Protein AF-A0A3R9U9M6-F1 (afdb_monomer)

Sequence (56 aa):
MIDLSLIWVGIIGLGVLIYVVMDGFDLGIGIMFPFIKNSQERDVMMNTVAPVWDGN

Organism: Acinetobacter baumannii (NCBI:txid470)

Mean predicted aligned error: 3.8 Å

Radius of gyration: 16.83 Å; Cα contacts (8 Å, |Δi|>4): 16; chains: 1; bounding box: 36×13×51 Å

Foldseek 3Di:
DDDPVVVVCVVVVVVVVVCCVQVVLVVVLVVCLVVDDDPVVNVVSCVVNVVRVVVD

Solvent-accessible surface area (backbone atoms only — not comparable to full-atom values): 3357 Å² total; per-residue (Å²): 131,85,59,64,68,60,52,48,51,52,53,51,52,51,51,51,50,52,44,52,57,54,46,46,49,50,51,48,51,60,68,49,51,83,75,56,84,54,66,69,59,50,52,54,54,51,64,70,34,66,85,49,61,90,76,96

Secondary structure (DSSP, 8-state):
---HHHHHHHHHHHHHHHHHHHHHHHHHHHHHGGG---HHHHHHHHHHHTTTGGG-

pLDDT: mean 93.58, std 4.72, range [75.25, 98.38]

InterPro domains:
  IPR003317 Cytochrome ubiquinol oxidase subunit 2 [PF02322] (4-56)
  IPR003317 Cytochrome ubiquinol oxidase subunit 2 [PTHR43141] (4-56)

Structure (mmCIF, N/CA/C/O backbone):
data_AF-A0A3R9U9M6-F1
#
_entry.id   AF-A0A3R9U9M6-F1
#
loop_
_atom_site.group_PDB
_atom_site.id
_atom_site.type_symbol
_atom_site.label_atom_id
_atom_site.label_alt_id
_atom_site.label_comp_id
_atom_site.label_asym_id
_atom_site.label_entity_id
_atom_site.label_seq_id
_atom_site.pdbx_PDB_ins_code
_atom_site.Cartn_x
_atom_site.Cartn_y
_atom_site.Cartn_z
_atom_site.occupancy
_atom_site.B_iso_or_equiv
_atom_site.auth_seq_id
_atom_site.auth_comp_id
_atom_site.auth_asym_id
_atom_site.auth_atom_id
_atom_site.pdbx_PDB_model_num
ATOM 1 N N . MET A 1 1 ? 20.119 -5.969 -30.107 1.00 75.25 1 MET A N 1
ATOM 2 C CA . MET A 1 1 ? 19.889 -4.696 -29.388 1.00 75.25 1 MET A CA 1
ATOM 3 C C . MET A 1 1 ? 18.816 -4.972 -28.355 1.00 75.25 1 MET A C 1
ATOM 5 O O . MET A 1 1 ? 17.867 -5.659 -28.706 1.00 75.25 1 MET A O 1
ATOM 9 N N . ILE A 1 2 ? 18.996 -4.558 -27.100 1.00 83.38 2 ILE A N 1
ATOM 10 C CA . ILE A 1 2 ? 17.951 -4.753 -26.087 1.00 83.38 2 ILE A CA 1
ATOM 11 C C . ILE A 1 2 ? 16.866 -3.706 -26.332 1.00 83.38 2 ILE A C 1
ATOM 13 O O . ILE A 1 2 ? 17.185 -2.533 -26.521 1.00 83.38 2 ILE A O 1
ATOM 17 N N . ASP A 1 3 ? 15.611 -4.146 -26.367 1.00 94.44 3 ASP A N 1
ATOM 18 C CA . ASP A 1 3 ? 14.469 -3.260 -26.541 1.00 94.44 3 ASP A CA 1
ATOM 19 C C . ASP A 1 3 ? 14.250 -2.439 -25.264 1.00 94.44 3 ASP A C 1
ATOM 21 O O . ASP A 1 3 ? 13.879 -2.963 -24.210 1.00 94.44 3 ASP A O 1
ATOM 25 N 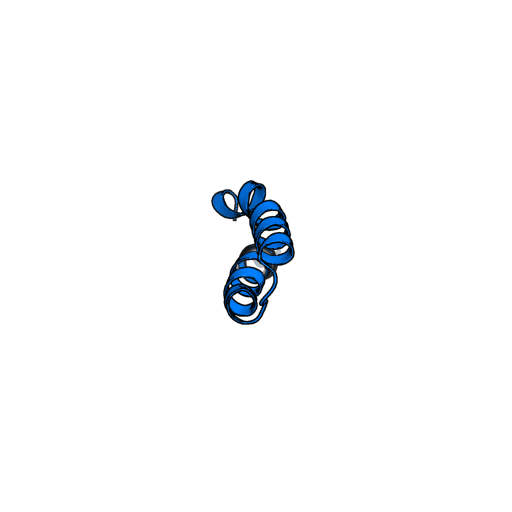N . LEU A 1 4 ? 14.509 -1.136 -25.365 1.00 95.50 4 LEU A N 1
ATOM 26 C CA . LEU A 1 4 ? 14.346 -0.198 -24.263 1.00 95.50 4 LEU A CA 1
ATOM 27 C C . LEU A 1 4 ? 12.880 -0.099 -23.819 1.00 95.50 4 LEU A C 1
ATOM 29 O O . LEU A 1 4 ? 12.621 0.073 -22.629 1.00 95.50 4 LEU A O 1
ATOM 33 N N . SER A 1 5 ? 11.923 -0.260 -24.738 1.00 95.81 5 SER A N 1
ATOM 34 C CA . SER A 1 5 ? 10.499 -0.275 -24.405 1.00 95.81 5 SER A CA 1
ATOM 35 C C . SER A 1 5 ? 10.161 -1.466 -23.511 1.00 95.81 5 SER A C 1
ATOM 37 O O . SER A 1 5 ? 9.467 -1.294 -22.511 1.00 95.81 5 SER A O 1
ATOM 39 N N . LEU A 1 6 ? 10.713 -2.649 -23.800 1.00 96.00 6 LEU A N 1
ATOM 40 C CA . LEU A 1 6 ? 10.502 -3.839 -22.973 1.00 96.00 6 LEU A CA 1
ATOM 41 C C . LEU A 1 6 ? 11.120 -3.689 -21.574 1.00 96.00 6 LEU A C 1
ATOM 43 O O . LEU A 1 6 ? 10.497 -4.078 -20.587 1.00 96.00 6 LEU A O 1
ATOM 47 N N . ILE A 1 7 ? 12.310 -3.081 -21.476 1.00 96.88 7 ILE A N 1
ATOM 48 C CA . ILE A 1 7 ? 12.938 -2.774 -20.180 1.00 96.88 7 ILE A CA 1
ATOM 49 C C . ILE A 1 7 ? 12.027 -1.866 -19.345 1.00 96.88 7 ILE A C 1
ATOM 51 O O . ILE A 1 7 ? 11.761 -2.165 -18.182 1.00 96.88 7 ILE A O 1
ATOM 55 N N . TRP A 1 8 ? 11.521 -0.779 -19.931 1.00 97.69 8 TRP A N 1
ATOM 56 C CA . TRP A 1 8 ? 10.656 0.158 -19.212 1.00 97.69 8 TRP A CA 1
ATOM 57 C C . TRP A 1 8 ? 9.329 -0.459 -18.790 1.00 97.69 8 TRP A C 1
ATOM 59 O O . TRP A 1 8 ? 8.888 -0.209 -17.672 1.00 97.69 8 TRP A O 1
ATOM 69 N N . VAL A 1 9 ? 8.725 -1.305 -19.628 1.00 97.62 9 VAL A N 1
ATOM 70 C CA . VAL A 1 9 ? 7.528 -2.067 -19.242 1.00 97.62 9 VAL A CA 1
ATOM 71 C C . VAL A 1 9 ? 7.813 -2.936 -18.016 1.00 97.62 9 VAL A C 1
ATOM 73 O O . VAL A 1 9 ? 7.002 -2.957 -17.094 1.00 97.62 9 VAL A O 1
ATOM 76 N N . GLY A 1 10 ? 8.973 -3.597 -17.959 1.00 97.88 10 GLY A N 1
ATOM 77 C CA . GLY A 1 10 ? 9.381 -4.383 -16.793 1.00 97.88 10 GLY A CA 1
ATOM 78 C C . GLY A 1 10 ? 9.557 -3.535 -15.530 1.00 97.88 10 GLY A C 1
ATOM 79 O O . GLY A 1 10 ? 9.039 -3.895 -14.476 1.00 97.88 10 GLY A O 1
ATOM 80 N N . ILE A 1 11 ? 10.238 -2.391 -15.639 1.00 98.12 11 ILE A N 1
ATOM 81 C CA . ILE A 1 11 ? 10.472 -1.474 -14.510 1.00 98.12 11 ILE A CA 1
ATOM 82 C C . ILE A 1 11 ? 9.151 -0.909 -13.983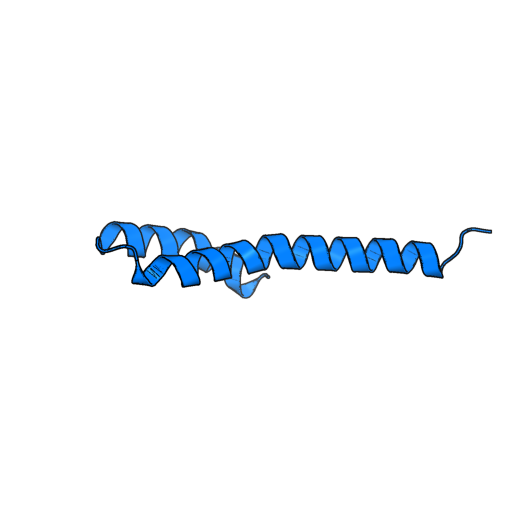 1.00 98.12 11 ILE A C 1
ATOM 84 O O . ILE A 1 11 ? 8.902 -0.952 -12.780 1.00 98.12 11 ILE A O 1
ATOM 88 N N . ILE A 1 12 ? 8.291 -0.412 -14.873 1.00 98.25 12 ILE A N 1
ATOM 89 C CA . ILE A 1 12 ? 6.988 0.151 -14.503 1.00 98.25 12 ILE A CA 1
ATOM 90 C C . ILE A 1 12 ? 6.096 -0.941 -13.914 1.00 98.25 12 ILE A C 1
ATOM 92 O O . ILE A 1 12 ? 5.493 -0.728 -12.869 1.00 98.25 12 ILE A O 1
ATOM 96 N N . GLY A 1 13 ? 6.041 -2.118 -14.542 1.00 98.38 13 GLY A N 1
ATOM 97 C CA . GLY A 1 13 ? 5.256 -3.248 -14.047 1.00 98.38 13 GLY A CA 1
ATOM 98 C C . GLY A 1 13 ? 5.692 -3.692 -12.652 1.00 98.38 13 GLY A C 1
ATOM 99 O O . GLY A 1 13 ? 4.845 -3.917 -11.79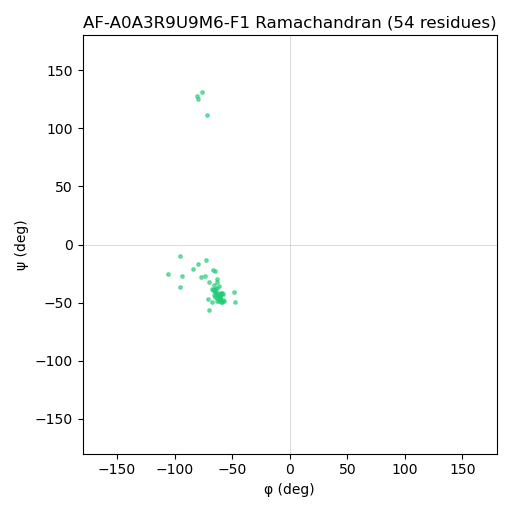1 1.00 98.38 13 GLY A O 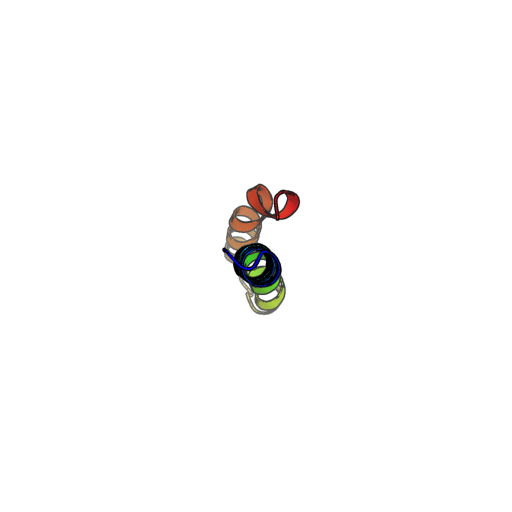1
ATOM 100 N N . LEU A 1 14 ? 7.002 -3.749 -12.400 1.00 98.31 14 LEU A N 1
ATOM 101 C CA . LEU A 1 14 ? 7.538 -4.044 -11.073 1.00 98.31 14 LEU A CA 1
ATOM 102 C C . LEU A 1 14 ? 7.201 -2.939 -10.063 1.00 98.31 14 LEU A C 1
ATOM 104 O O . LEU A 1 14 ? 6.786 -3.251 -8.952 1.00 98.31 14 LEU A O 1
ATOM 108 N N . GLY A 1 15 ? 7.332 -1.667 -10.445 1.00 97.69 15 GLY A N 1
ATOM 109 C CA . GLY A 1 15 ? 6.969 -0.535 -9.588 1.00 97.69 15 GLY A CA 1
ATOM 110 C C . GLY A 1 15 ? 5.489 -0.543 -9.202 1.00 97.69 15 GLY A C 1
ATOM 111 O O . GLY A 1 15 ? 5.161 -0.419 -8.027 1.00 97.69 15 GLY A O 1
ATOM 112 N N . VAL A 1 16 ? 4.599 -0.782 -10.170 1.00 97.50 16 VAL A N 1
ATOM 113 C CA . VAL A 1 16 ? 3.155 -0.923 -9.929 1.00 97.50 16 VAL A CA 1
ATOM 114 C C . VAL A 1 16 ? 2.865 -2.123 -9.032 1.00 97.50 16 VAL A C 1
ATOM 116 O O . VAL A 1 16 ? 2.048 -2.009 -8.128 1.00 97.50 16 VAL A O 1
ATOM 119 N N . LEU A 1 17 ? 3.533 -3.262 -9.242 1.00 97.94 17 LEU A N 1
ATOM 120 C CA . LEU A 1 17 ? 3.359 -4.436 -8.387 1.00 97.94 17 LEU A CA 1
ATOM 121 C C . LEU A 1 17 ? 3.747 -4.134 -6.934 1.00 97.94 17 LEU A C 1
ATOM 123 O O . LEU A 1 17 ? 2.991 -4.471 -6.028 1.00 97.94 17 LEU A O 1
ATOM 127 N N . ILE A 1 18 ? 4.899 -3.492 -6.719 1.00 96.62 18 ILE A N 1
ATOM 128 C CA . ILE A 1 18 ? 5.364 -3.098 -5.383 1.00 96.62 18 ILE A CA 1
ATOM 129 C C . ILE A 1 18 ? 4.352 -2.152 -4.734 1.00 96.62 18 ILE A C 1
ATOM 131 O O . ILE A 1 18 ? 3.916 -2.420 -3.618 1.00 96.62 18 ILE A O 1
ATOM 135 N N . TYR A 1 19 ? 3.921 -1.115 -5.457 1.00 94.44 19 TYR A N 1
ATOM 136 C CA . TYR A 1 19 ? 2.921 -0.163 -4.977 1.00 94.44 19 TYR A CA 1
ATOM 137 C C . TYR A 1 19 ? 1.608 -0.856 -4.589 1.00 94.44 19 TYR A C 1
ATOM 139 O O . TYR A 1 19 ? 1.122 -0.680 -3.480 1.00 94.44 19 TYR A O 1
ATOM 147 N N . VAL A 1 20 ? 1.071 -1.722 -5.453 1.00 96.38 20 VAL A N 1
ATOM 148 C CA . VAL A 1 20 ? -0.178 -2.452 -5.181 1.00 96.38 20 VAL A CA 1
ATOM 149 C C . VAL A 1 20 ? -0.055 -3.359 -3.956 1.00 96.38 20 VAL A C 1
ATOM 151 O O . VAL A 1 20 ? -1.024 -3.508 -3.219 1.00 96.38 20 VAL A O 1
ATOM 154 N N . VAL A 1 21 ? 1.105 -3.977 -3.722 1.00 95.62 21 VAL A N 1
ATOM 155 C CA . VAL A 1 21 ? 1.323 -4.816 -2.534 1.00 95.62 21 VAL A CA 1
ATOM 156 C C . VAL A 1 21 ? 1.416 -3.969 -1.265 1.00 95.62 21 VAL A C 1
ATOM 158 O O . VAL A 1 21 ? 0.786 -4.319 -0.268 1.00 95.62 21 VAL A O 1
ATOM 161 N N . MET A 1 22 ? 2.191 -2.883 -1.299 1.00 94.00 22 MET A N 1
ATOM 162 C CA . MET A 1 22 ? 2.430 -2.017 -0.143 1.00 94.00 22 MET A CA 1
ATOM 163 C C . MET A 1 22 ? 1.167 -1.228 0.233 1.00 94.00 22 MET A C 1
ATOM 165 O O . MET A 1 22 ? 0.637 -1.407 1.326 1.00 94.00 22 MET A O 1
ATOM 169 N N . ASP A 1 23 ? 0.605 -0.467 -0.706 1.00 95.50 23 ASP A N 1
ATOM 170 C CA . ASP A 1 23 ? -0.605 0.335 -0.489 1.00 95.50 23 ASP A CA 1
ATOM 171 C C . ASP A 1 23 ? -1.860 -0.549 -0.343 1.00 95.50 23 ASP A C 1
ATOM 173 O O . ASP A 1 23 ? -2.767 -0.271 0.441 1.00 95.50 23 ASP A O 1
ATOM 177 N N . GLY A 1 24 ? -1.903 -1.695 -1.034 1.00 95.25 24 GLY A N 1
ATOM 178 C CA . GLY A 1 24 ? -3.000 -2.657 -0.899 1.00 95.25 24 GLY A CA 1
ATOM 179 C C . GLY A 1 24 ? -3.115 -3.264 0.501 1.00 95.25 24 GLY A C 1
ATOM 180 O O . GLY A 1 24 ? -4.225 -3.591 0.929 1.00 95.25 24 GLY A O 1
ATOM 181 N N . PHE A 1 25 ? -2.007 -3.387 1.237 1.00 94.12 25 PHE A N 1
ATOM 182 C CA . PHE A 1 25 ? -2.032 -3.784 2.644 1.00 94.12 25 PHE A CA 1
ATOM 183 C C . PHE A 1 25 ? -2.688 -2.703 3.517 1.00 94.12 25 PHE A C 1
ATOM 185 O O . PHE A 1 25 ? -3.630 -3.015 4.250 1.00 94.12 25 PHE A O 1
ATOM 192 N N . ASP A 1 26 ? -2.271 -1.442 3.382 1.00 94.50 26 ASP A N 1
ATOM 193 C CA . ASP A 1 26 ? -2.809 -0.319 4.163 1.00 94.50 26 ASP A CA 1
ATOM 194 C C . ASP A 1 26 ? -4.306 -0.117 3.910 1.00 94.50 26 ASP A C 1
ATOM 196 O O . ASP A 1 26 ? -5.118 -0.064 4.843 1.00 94.50 26 ASP A O 1
ATOM 200 N N . LEU A 1 27 ? -4.695 -0.079 2.632 1.00 94.81 27 LEU A N 1
ATOM 201 C CA . LEU A 1 27 ? -6.091 0.025 2.220 1.00 94.81 27 LEU A CA 1
ATOM 202 C C . LEU A 1 27 ? -6.895 -1.198 2.675 1.00 94.81 27 LEU A C 1
ATOM 204 O O . LEU A 1 27 ? -8.037 -1.052 3.110 1.00 94.81 27 LEU A O 1
ATOM 208 N N . GLY A 1 28 ? -6.305 -2.395 2.636 1.00 94.94 28 GLY A N 1
ATOM 209 C CA . GLY A 1 28 ? -6.917 -3.622 3.144 1.00 94.94 28 GLY A CA 1
ATOM 210 C C . GLY A 1 28 ? -7.239 -3.545 4.639 1.00 94.94 28 GLY A C 1
ATOM 211 O O . GLY A 1 28 ? -8.349 -3.893 5.054 1.00 94.94 28 GLY A O 1
ATOM 212 N N . ILE A 1 29 ? -6.311 -3.028 5.449 1.00 94.69 29 ILE A N 1
ATOM 213 C CA . ILE A 1 29 ? -6.532 -2.763 6.877 1.00 94.69 29 ILE A CA 1
ATOM 214 C C . ILE A 1 29 ? -7.637 -1.718 7.069 1.00 94.69 29 ILE A C 1
ATOM 216 O O . ILE A 1 29 ? -8.543 -1.940 7.877 1.00 94.69 29 ILE A O 1
ATOM 220 N N . GLY A 1 30 ? -7.625 -0.634 6.287 1.00 93.69 30 GLY A N 1
ATOM 221 C CA . GLY A 1 30 ? -8.667 0.396 6.307 1.00 93.69 30 GLY A CA 1
ATOM 222 C C . GLY A 1 30 ? -10.064 -0.146 5.978 1.00 93.69 30 GLY A C 1
ATOM 223 O O . GLY A 1 30 ? -11.033 0.180 6.665 1.00 93.69 30 GLY A O 1
ATOM 224 N N . ILE A 1 31 ? -10.169 -1.033 4.983 1.00 95.81 31 ILE A N 1
ATOM 225 C CA . ILE A 1 31 ? -11.423 -1.707 4.615 1.00 95.81 31 ILE A CA 1
ATOM 226 C C . ILE A 1 31 ? -11.899 -2.625 5.744 1.00 95.81 31 ILE A C 1
ATOM 228 O O . ILE A 1 31 ? -13.093 -2.658 6.033 1.00 95.81 31 ILE A O 1
ATOM 232 N N . MET A 1 32 ? -10.997 -3.364 6.398 1.00 94.12 32 MET A N 1
ATOM 233 C CA . MET A 1 32 ? -11.361 -4.278 7.489 1.00 94.12 32 MET A CA 1
ATOM 234 C C . MET A 1 32 ? -11.720 -3.558 8.799 1.00 94.12 32 MET A C 1
ATOM 236 O O . MET A 1 32 ? -12.520 -4.074 9.582 1.00 94.12 32 MET A O 1
ATOM 240 N N . PHE A 1 33 ? -11.175 -2.362 9.033 1.00 93.75 33 PHE A N 1
ATOM 241 C CA . PHE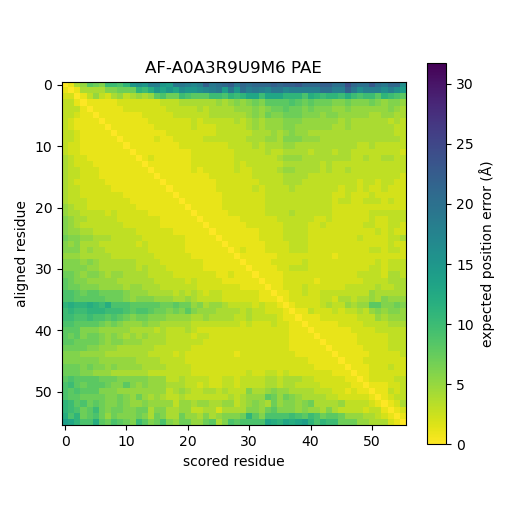 A 1 33 ? -11.324 -1.589 10.270 1.00 93.75 33 PHE A CA 1
ATOM 242 C C . PHE A 1 33 ? -12.766 -1.466 10.820 1.00 93.75 33 PHE A C 1
ATOM 244 O O . PHE A 1 33 ? -12.970 -1.759 12.005 1.00 93.75 33 PHE A O 1
ATOM 251 N N . PRO A 1 34 ? -13.802 -1.096 10.030 1.00 94.06 34 PRO A N 1
ATOM 252 C CA . PRO A 1 34 ? -15.174 -0.992 10.538 1.00 94.06 34 PRO A CA 1
ATOM 253 C C . PRO A 1 34 ? -15.787 -2.336 10.962 1.00 94.06 34 PRO A C 1
ATOM 255 O O . PRO A 1 34 ? -16.722 -2.346 11.767 1.00 94.06 34 PRO A O 1
ATOM 258 N N . PHE A 1 35 ? -15.277 -3.464 10.458 1.00 95.56 35 PHE A N 1
ATOM 259 C CA . PHE A 1 35 ? -15.821 -4.796 10.737 1.00 95.56 35 PHE A CA 1
ATOM 260 C C . PHE A 1 35 ? -15.309 -5.397 12.051 1.00 95.56 35 PHE A C 1
ATOM 262 O O . PHE A 1 35 ? -15.969 -6.261 12.633 1.00 95.56 35 PHE A O 1
ATOM 269 N N . ILE A 1 36 ? -14.174 -4.916 12.559 1.00 94.88 36 ILE A N 1
ATOM 270 C CA . ILE A 1 36 ? -13.625 -5.348 13.847 1.00 94.88 36 ILE A CA 1
ATOM 271 C C . ILE A 1 36 ? -14.349 -4.618 14.969 1.00 94.88 36 ILE A C 1
ATOM 273 O O . ILE A 1 36 ? -14.456 -3.399 14.936 1.00 94.88 36 ILE A O 1
ATOM 277 N N . LYS A 1 37 ? -14.874 -5.338 15.965 1.00 92.56 37 LYS A N 1
ATOM 278 C CA . LYS A 1 37 ? -15.651 -4.740 17.071 1.00 92.56 37 LYS A CA 1
ATOM 279 C C . LYS A 1 37 ? -14.805 -4.414 18.302 1.00 92.56 37 LYS A C 1
ATOM 281 O O . LYS A 1 37 ? -15.171 -3.525 19.064 1.00 92.56 37 LYS A O 1
ATOM 286 N N . ASN A 1 38 ? -13.705 -5.136 18.504 1.00 95.62 38 ASN A N 1
ATOM 287 C CA . ASN A 1 38 ? -12.820 -4.962 19.648 1.00 95.62 38 ASN A CA 1
ATOM 288 C C . ASN A 1 38 ? -11.891 -3.756 19.424 1.00 95.62 38 ASN A C 1
ATOM 290 O O . ASN A 1 38 ? -11.183 -3.691 18.420 1.00 95.62 38 ASN A O 1
ATOM 294 N N . SER A 1 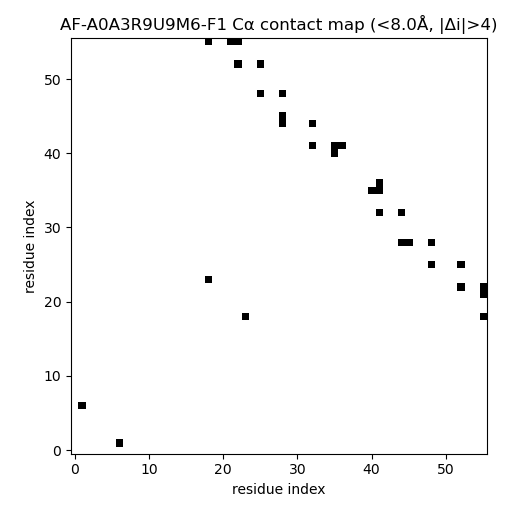39 ? -11.882 -2.802 20.358 1.00 91.88 39 SER A N 1
ATOM 295 C CA . SER A 1 39 ? -11.036 -1.606 20.268 1.00 91.88 39 SER A CA 1
ATOM 296 C C . SER A 1 39 ? -9.546 -1.935 20.344 1.00 91.88 39 SER A C 1
ATOM 298 O O . SER A 1 39 ? -8.759 -1.323 19.636 1.00 91.88 39 SER A O 1
ATOM 300 N N . GLN A 1 40 ? -9.161 -2.941 21.133 1.00 95.69 40 GLN A N 1
ATOM 301 C CA . GLN A 1 40 ? -7.760 -3.351 21.270 1.00 95.69 40 GLN A CA 1
ATOM 302 C C . GLN A 1 40 ? -7.226 -3.940 19.960 1.00 95.69 40 GLN A C 1
ATOM 304 O O . GLN A 1 40 ? -6.101 -3.660 19.564 1.00 95.69 40 GLN A O 1
ATOM 309 N N . GLU A 1 41 ? -8.048 -4.719 19.253 1.00 94.69 41 GLU A N 1
ATOM 310 C CA . GLU A 1 41 ? -7.687 -5.260 17.937 1.00 94.69 41 GLU A CA 1
ATOM 311 C C . GLU A 1 41 ? -7.570 -4.150 16.887 1.00 94.69 41 GLU A C 1
ATOM 313 O O . GLU A 1 41 ? -6.639 -4.168 16.085 1.00 94.69 41 GLU A O 1
ATOM 318 N N . ARG A 1 42 ? -8.455 -3.143 16.931 1.00 94.88 42 ARG A N 1
ATOM 319 C CA . ARG A 1 42 ? -8.352 -1.953 16.071 1.00 94.88 42 ARG A CA 1
ATOM 320 C C . ARG A 1 42 ? -7.059 -1.178 16.312 1.00 94.88 42 ARG A C 1
ATOM 322 O O . ARG A 1 42 ? -6.407 -0.796 15.345 1.00 94.88 42 ARG A O 1
ATOM 329 N N . ASP A 1 43 ? -6.668 -0.985 17.568 1.00 94.94 43 ASP A N 1
ATOM 330 C CA . ASP A 1 43 ? -5.417 -0.301 17.908 1.00 94.94 43 ASP A CA 1
ATOM 331 C C . ASP A 1 43 ? -4.203 -1.083 17.390 1.00 94.94 43 ASP A C 1
ATOM 333 O O . ASP A 1 43 ? -3.287 -0.503 16.808 1.00 94.94 43 ASP A O 1
ATOM 337 N N . VAL A 1 44 ? -4.205 -2.413 17.533 1.00 94.75 44 VAL A N 1
ATOM 338 C CA . VAL A 1 44 ? -3.152 -3.278 16.978 1.00 94.75 44 VAL A CA 1
ATOM 339 C C . VAL A 1 44 ? -3.087 -3.157 15.455 1.00 94.75 44 VAL A C 1
ATOM 341 O O . VAL A 1 44 ? -1.997 -2.969 14.920 1.00 94.75 44 VAL A O 1
ATOM 344 N N . MET A 1 45 ? -4.225 -3.195 14.755 1.00 94.31 45 MET A N 1
ATOM 345 C CA . MET A 1 45 ? -4.269 -3.016 13.299 1.00 94.31 45 MET A CA 1
ATOM 346 C C . MET A 1 45 ? -3.670 -1.671 12.871 1.00 94.31 45 MET A C 1
ATOM 348 O O . MET A 1 45 ? -2.800 -1.639 12.003 1.00 94.31 45 MET A O 1
ATOM 352 N N . MET A 1 46 ? -4.062 -0.568 13.513 1.00 93.38 46 MET A N 1
ATOM 353 C CA . MET A 1 46 ? -3.543 0.761 13.166 1.00 93.38 46 MET A CA 1
ATOM 354 C C . MET A 1 46 ? -2.042 0.889 13.441 1.00 93.38 46 MET A C 1
ATOM 356 O O . MET A 1 46 ? -1.314 1.452 12.625 1.00 93.38 46 MET A O 1
ATOM 360 N N . ASN A 1 47 ? -1.555 0.311 14.542 1.00 94.25 47 ASN A 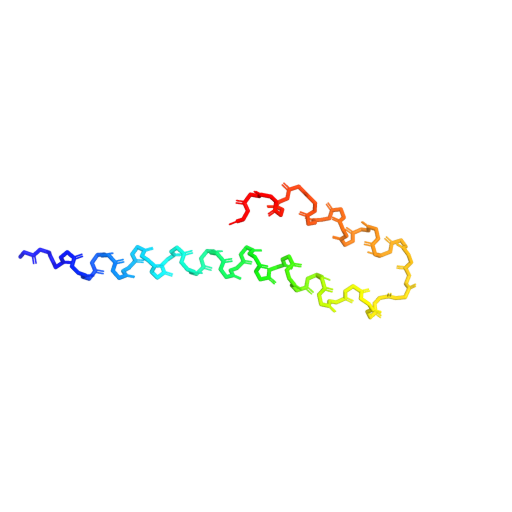N 1
ATOM 361 C CA . ASN A 1 47 ? -0.130 0.318 14.879 1.00 94.25 47 ASN A CA 1
ATOM 362 C C . ASN A 1 47 ? 0.734 -0.471 13.879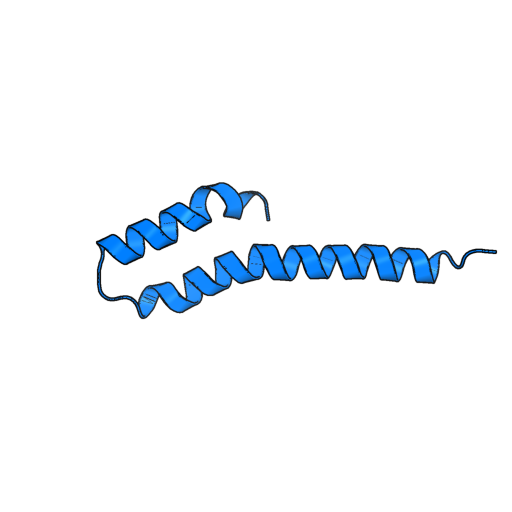 1.00 94.25 47 ASN A C 1
ATOM 364 O O . ASN A 1 47 ? 1.929 -0.202 13.777 1.00 94.25 47 ASN A O 1
ATOM 368 N N . THR A 1 48 ? 0.156 -1.423 13.136 1.00 92.19 48 THR A N 1
ATOM 369 C CA . THR A 1 48 ? 0.886 -2.162 12.089 1.00 92.19 48 THR A CA 1
ATOM 370 C C . THR A 1 48 ? 1.078 -1.353 10.803 1.00 92.19 48 THR A C 1
ATOM 372 O O . THR A 1 48 ? 2.069 -1.562 10.111 1.00 92.19 48 THR A O 1
ATOM 375 N N . VAL A 1 49 ? 0.174 -0.410 10.512 1.00 92.50 49 VAL A N 1
ATOM 376 C CA . VAL A 1 49 ? 0.165 0.405 9.279 1.00 92.50 49 VAL A CA 1
ATOM 377 C C . VAL A 1 49 ? 0.851 1.759 9.475 1.00 92.50 49 VAL A C 1
ATOM 379 O O . VAL A 1 49 ? 1.570 2.229 8.598 1.00 92.50 49 VAL A O 1
ATOM 382 N N . ALA A 1 50 ? 0.696 2.373 10.652 1.00 89.94 50 ALA A N 1
ATOM 383 C CA . ALA A 1 50 ? 1.209 3.711 10.947 1.00 89.94 50 ALA A CA 1
ATOM 384 C C . ALA A 1 50 ? 2.687 3.978 10.563 1.00 89.94 50 ALA A C 1
ATOM 386 O O . ALA A 1 50 ? 2.954 5.069 10.064 1.00 89.94 50 ALA A O 1
ATOM 387 N N . PRO A 1 51 ? 3.655 3.056 10.765 1.00 88.94 51 PRO A N 1
ATOM 388 C CA . PRO A 1 51 ? 5.053 3.326 10.417 1.00 88.94 51 PRO A CA 1
ATOM 389 C C . PRO A 1 51 ? 5.383 3.166 8.925 1.00 88.94 51 PRO A C 1
ATOM 391 O O . PRO A 1 51 ? 6.441 3.630 8.508 1.00 88.94 51 PRO A O 1
ATOM 394 N N . VAL A 1 52 ? 4.537 2.486 8.142 1.00 87.00 52 VAL A N 1
ATOM 395 C CA . VAL A 1 52 ? 4.800 2.183 6.721 1.00 87.00 52 VAL A CA 1
ATOM 396 C C . VAL A 1 52 ? 3.969 3.034 5.765 1.00 87.00 52 VAL A C 1
ATOM 398 O O . VAL A 1 52 ? 4.426 3.300 4.661 1.00 87.00 52 VAL A O 1
ATOM 401 N N . TRP A 1 53 ? 2.808 3.523 6.207 1.00 85.50 53 TRP A N 1
ATOM 402 C CA . TRP A 1 53 ? 1.832 4.197 5.349 1.00 85.50 53 TRP A CA 1
ATOM 403 C C . TRP A 1 53 ? 2.363 5.444 4.626 1.00 85.50 53 TRP A C 1
ATOM 405 O O . TRP A 1 53 ? 2.103 5.619 3.444 1.00 85.50 53 TRP A O 1
ATOM 415 N N . ASP A 1 54 ? 3.149 6.289 5.298 1.00 86.69 54 ASP A N 1
ATOM 416 C CA . ASP A 1 54 ? 3.719 7.507 4.685 1.00 86.69 54 ASP A CA 1
ATOM 417 C C . ASP A 1 54 ? 4.853 7.204 3.682 1.00 86.69 54 ASP A C 1
ATOM 419 O O . ASP A 1 54 ? 5.298 8.080 2.945 1.00 86.69 54 ASP A O 1
ATOM 423 N N . GLY A 1 55 ? 5.360 5.967 3.680 1.00 81.38 55 GLY A N 1
ATOM 424 C CA . GLY A 1 55 ? 6.451 5.528 2.810 1.00 81.38 55 GLY A CA 1
ATOM 425 C C . GLY A 1 55 ? 6.008 4.837 1.519 1.00 81.38 55 GLY A C 1
ATOM 426 O O . GLY A 1 55 ? 6.868 4.582 0.672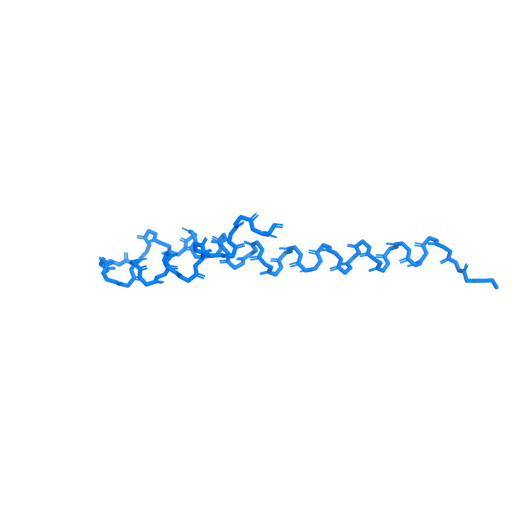 1.00 81.38 55 GLY A O 1
ATOM 427 N N . ASN A 1 56 ? 4.719 4.513 1.394 1.00 80.12 56 ASN A N 1
ATOM 428 C CA . ASN A 1 56 ? 4.121 3.867 0.222 1.00 80.12 56 ASN A CA 1
ATOM 429 C C . ASN A 1 56 ? 3.819 4.888 -0.882 1.00 80.12 56 ASN A C 1
ATOM 431 O O . ASN A 1 56 ? 4.086 4.553 -2.061 1.00 80.12 56 ASN A O 1
#